Protein AF-A0AAV2BU39-F1 (afdb_monomer_lite)

Foldseek 3Di:
DVVLLLVLVVVVAQKWKFEPPDIDRDHPVVCVPDDDDDQVQQAHPPPPDTAGYPVDIDMDGSVVCVCSPPDPVSCVVVVHDDDDDDDD

Radius of gyration: 14.33 Å; chains: 1; bounding box: 30×33×43 Å

Sequence (88 aa):
VTECLEHCRGLGFPLAGLIPNNCFCLGNENLANMKAASRLQCDGNCGNQHCGNKDFITIYNLTFYKDTAESCEDLSQLGFSSPSTYVT

Structure (mmCIF, N/CA/C/O backbone):
data_AF-A0AAV2BU39-F1
#
_entry.id   AF-A0AAV2BU39-F1
#
loop_
_atom_site.group_PDB
_atom_site.id
_atom_site.type_symbol
_atom_site.label_atom_id
_atom_site.label_alt_id
_atom_site.label_comp_id
_atom_site.label_asym_id
_atom_site.label_entity_id
_atom_site.label_seq_id
_atom_site.pdbx_PDB_ins_code
_atom_site.Cartn_x
_atom_site.Cartn_y
_atom_site.Cartn_z
_atom_site.occupancy
_atom_site.B_iso_or_equiv
_atom_site.auth_seq_id
_atom_site.auth_comp_id
_atom_site.auth_asym_id
_atom_site.auth_atom_id
_atom_site.pdbx_PDB_model_num
ATOM 1 N N . VAL A 1 1 ? 1.486 -8.965 0.776 1.00 79.94 1 VAL A N 1
ATOM 2 C CA . VAL A 1 1 ? 0.814 -7.656 0.581 1.00 79.94 1 VAL A CA 1
ATOM 3 C C . VAL A 1 1 ? -0.325 -7.479 1.556 1.00 79.94 1 VAL A C 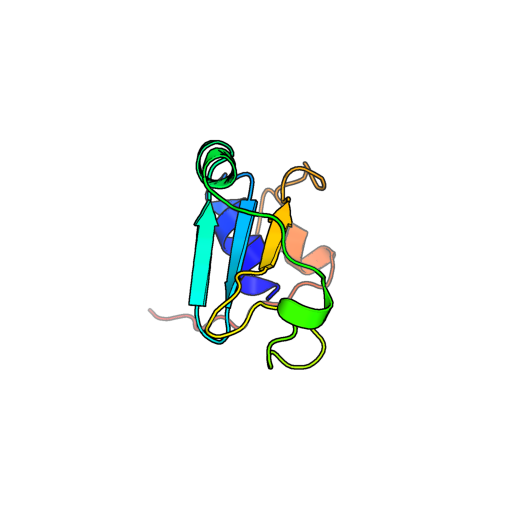1
ATOM 5 O O . VAL A 1 1 ? -0.333 -6.484 2.261 1.00 79.94 1 VAL A O 1
ATOM 8 N N . THR A 1 2 ? -1.248 -8.434 1.644 1.00 83.06 2 THR A N 1
ATOM 9 C CA . THR A 1 2 ? -2.484 -8.232 2.404 1.00 83.06 2 THR A CA 1
ATOM 10 C C . THR A 1 2 ? -2.284 -7.969 3.897 1.00 83.06 2 THR A C 1
ATOM 12 O O . THR A 1 2 ? -2.906 -7.061 4.423 1.00 83.06 2 THR A O 1
ATOM 15 N N . GLU A 1 3 ? -1.352 -8.662 4.553 1.00 85.25 3 GLU A N 1
ATOM 16 C CA . GLU A 1 3 ? -1.001 -8.398 5.959 1.00 85.25 3 GLU A CA 1
ATOM 17 C C . GLU A 1 3 ? -0.590 -6.935 6.203 1.00 85.25 3 GLU A C 1
ATOM 19 O O . GLU A 1 3 ? -1.037 -6.316 7.160 1.00 85.25 3 GLU A O 1
ATOM 24 N N . CYS A 1 4 ? 0.193 -6.348 5.293 1.00 87.62 4 CYS A N 1
ATOM 25 C CA . CYS A 1 4 ? 0.596 -4.943 5.371 1.00 87.62 4 CYS A CA 1
ATOM 26 C C . CYS A 1 4 ? -0.600 -3.991 5.235 1.00 87.62 4 CYS A C 1
ATOM 28 O O . CYS A 1 4 ? -0.700 -3.014 5.975 1.00 87.62 4 CYS A O 1
ATOM 30 N N . LEU A 1 5 ? -1.511 -4.284 4.299 1.00 87.50 5 LEU A N 1
ATOM 31 C CA . LEU A 1 5 ? -2.711 -3.470 4.095 1.00 87.50 5 LEU A CA 1
ATOM 32 C C . LEU A 1 5 ? -3.573 -3.466 5.359 1.00 87.50 5 LEU A C 1
ATOM 34 O O . LEU A 1 5 ? -3.952 -2.399 5.831 1.00 87.50 5 LEU A O 1
ATOM 38 N N . GLU A 1 6 ? -3.815 -4.646 5.932 1.00 83.62 6 GLU A N 1
ATOM 39 C CA . GLU A 1 6 ? -4.616 -4.801 7.146 1.00 83.62 6 GLU A CA 1
ATOM 40 C C . GLU A 1 6 ? -3.951 -4.175 8.370 1.00 83.62 6 GLU A C 1
ATOM 42 O O . GLU A 1 6 ? -4.615 -3.494 9.148 1.00 83.62 6 GLU A O 1
ATOM 47 N N . HIS A 1 7 ? -2.634 -4.325 8.511 1.00 86.62 7 HIS A N 1
ATOM 48 C CA . HIS A 1 7 ? -1.886 -3.701 9.595 1.00 86.62 7 HIS A CA 1
ATOM 49 C C . HIS A 1 7 ? -1.996 -2.171 9.553 1.00 86.62 7 HIS A C 1
ATOM 51 O O . HIS A 1 7 ? -2.397 -1.547 10.535 1.00 86.62 7 HIS A O 1
ATOM 57 N N . CYS A 1 8 ? -1.708 -1.553 8.404 1.00 90.38 8 CYS A N 1
ATOM 58 C CA . CYS A 1 8 ? -1.789 -0.099 8.265 1.00 90.38 8 CYS A CA 1
ATOM 59 C C . CYS A 1 8 ? -3.219 0.424 8.409 1.00 90.38 8 CYS A C 1
ATOM 61 O O . CYS A 1 8 ? -3.429 1.490 8.988 1.00 90.38 8 CYS A O 1
ATOM 63 N N . ARG A 1 9 ? -4.201 -0.353 7.945 1.00 85.81 9 ARG A N 1
ATOM 64 C CA . ARG A 1 9 ? -5.621 -0.051 8.115 1.00 85.81 9 ARG A CA 1
ATOM 65 C C . ARG A 1 9 ? -6.035 -0.087 9.585 1.00 85.81 9 ARG A C 1
ATOM 67 O O . ARG A 1 9 ? -6.671 0.855 10.045 1.00 85.81 9 ARG A O 1
ATOM 74 N N . GLY A 1 10 ? -5.627 -1.115 10.329 1.00 80.94 10 GLY A N 1
ATOM 75 C CA . GLY A 1 10 ? -5.881 -1.235 11.769 1.00 80.94 10 GLY A CA 1
ATOM 76 C C . GLY A 1 10 ? -5.222 -0.127 12.596 1.00 80.94 10 GLY A C 1
ATOM 77 O O . GLY A 1 10 ? -5.746 0.271 13.630 1.00 80.94 10 GLY A O 1
ATOM 78 N N . LEU A 1 11 ? -4.111 0.431 12.108 1.00 87.19 11 LEU A N 1
ATOM 79 C CA . LEU A 1 11 ? -3.465 1.611 12.691 1.00 87.19 11 LEU A CA 1
ATOM 80 C C . LEU A 1 11 ? -4.109 2.947 12.271 1.00 87.19 11 LEU A C 1
ATOM 82 O O . LEU A 1 11 ? -3.674 4.002 12.730 1.00 87.19 11 LEU A O 1
ATOM 86 N N . GLY A 1 12 ? -5.123 2.929 11.402 1.00 86.25 12 GLY A N 1
ATOM 87 C CA . GLY A 1 12 ? -5.830 4.126 10.939 1.00 86.25 12 GLY A CA 1
ATOM 88 C C . GLY A 1 12 ? -5.100 4.925 9.856 1.00 86.25 12 GLY A C 1
ATOM 89 O O . GLY A 1 12 ? -5.492 6.057 9.565 1.00 86.25 12 GLY A O 1
ATOM 90 N N . PHE A 1 13 ? -4.054 4.370 9.237 1.00 89.62 13 PHE A N 1
ATOM 91 C CA . PHE A 1 13 ? -3.380 5.036 8.126 1.00 89.62 13 PHE A CA 1
ATOM 92 C C . PHE A 1 13 ? -4.208 4.919 6.838 1.00 89.62 13 PHE A C 1
ATOM 94 O O . PHE A 1 13 ? -4.706 3.840 6.511 1.00 89.62 13 PHE A O 1
ATOM 101 N N . PRO A 1 14 ? -4.337 6.005 6.058 1.00 88.19 14 PRO A N 1
ATOM 102 C CA . PRO A 1 14 ? -5.115 5.997 4.823 1.00 88.19 14 PRO A CA 1
ATOM 103 C C . PRO A 1 14 ? -4.415 5.267 3.669 1.00 88.19 14 PRO A C 1
ATOM 105 O O . PRO A 1 14 ? -5.068 4.933 2.678 1.00 88.19 14 PRO A O 1
ATOM 108 N N . LEU A 1 15 ? -3.102 5.035 3.765 1.00 90.12 15 LEU A N 1
ATOM 109 C CA . LEU A 1 15 ? -2.287 4.454 2.703 1.00 90.12 15 LEU A CA 1
ATOM 110 C C . LEU A 1 15 ? -1.331 3.384 3.249 1.00 90.12 15 LEU A C 1
ATOM 112 O O . LEU A 1 15 ? -0.824 3.488 4.368 1.00 90.12 15 LEU A O 1
ATOM 116 N N . ALA A 1 16 ? -1.017 2.401 2.405 1.00 91.94 16 ALA A N 1
ATOM 117 C CA . ALA A 1 16 ? 0.053 1.434 2.635 1.00 91.94 16 ALA A CA 1
ATOM 118 C C . ALA A 1 16 ? 1.012 1.395 1.441 1.00 91.94 16 ALA A C 1
ATOM 120 O O . ALA A 1 16 ? 0.591 1.266 0.294 1.00 91.94 16 ALA A O 1
ATOM 121 N N . GLY A 1 17 ? 2.307 1.493 1.710 1.00 92.81 17 GLY A N 1
ATOM 122 C CA . GLY A 1 17 ? 3.385 1.362 0.743 1.00 92.81 17 GLY A CA 1
ATOM 123 C C . GLY A 1 17 ? 4.099 0.022 0.880 1.00 92.81 17 GLY A C 1
ATOM 124 O O . GLY A 1 17 ? 4.374 -0.427 1.993 1.00 92.81 17 GLY A O 1
ATOM 125 N N . LEU A 1 18 ? 4.406 -0.624 -0.244 1.00 91.50 18 LEU A N 1
ATOM 126 C CA . LEU A 1 18 ? 5.046 -1.937 -0.256 1.00 91.50 18 LEU A CA 1
ATOM 127 C C . LEU A 1 18 ? 6.209 -2.024 -1.240 1.00 91.50 18 LEU A C 1
ATOM 129 O O . LEU A 1 18 ? 6.093 -1.630 -2.403 1.00 91.50 18 LEU A O 1
ATOM 133 N N . ILE A 1 19 ? 7.279 -2.658 -0.765 1.00 91.00 19 ILE A N 1
ATOM 134 C CA . ILE A 1 19 ? 8.390 -3.235 -1.537 1.00 91.00 19 ILE A CA 1
ATOM 135 C C . ILE A 1 19 ? 8.602 -4.678 -1.032 1.00 91.00 19 ILE A C 1
ATOM 137 O O . ILE A 1 19 ? 7.977 -5.068 -0.038 1.00 91.00 19 ILE A O 1
ATOM 141 N N . PRO A 1 20 ? 9.460 -5.508 -1.649 1.00 87.62 20 PRO A N 1
ATOM 142 C CA . PRO A 1 20 ? 9.674 -6.865 -1.171 1.00 87.62 20 PRO A CA 1
ATOM 143 C C . PRO A 1 20 ? 10.204 -6.829 0.269 1.00 87.62 20 PRO A C 1
ATOM 145 O O . PRO A 1 20 ? 11.138 -6.088 0.582 1.00 87.62 20 PRO A O 1
ATOM 148 N N . ASN A 1 21 ? 9.580 -7.617 1.145 1.00 85.12 21 ASN A N 1
ATOM 149 C CA . ASN A 1 21 ? 9.902 -7.747 2.572 1.00 85.12 21 ASN A CA 1
ATOM 150 C C . ASN A 1 21 ? 9.738 -6.485 3.439 1.00 85.12 21 ASN A C 1
ATOM 152 O O . ASN A 1 21 ? 10.094 -6.539 4.611 1.00 85.12 21 ASN A O 1
ATOM 156 N N . ASN A 1 22 ? 9.205 -5.371 2.921 1.00 90.31 22 ASN A N 1
ATOM 157 C CA . ASN A 1 22 ? 8.954 -4.181 3.740 1.00 90.31 22 ASN A CA 1
ATOM 158 C C . ASN A 1 22 ? 7.562 -3.594 3.498 1.00 90.31 22 ASN A C 1
ATOM 160 O O . ASN A 1 22 ? 7.049 -3.562 2.376 1.00 90.31 22 ASN A O 1
ATOM 164 N N . CYS A 1 23 ? 6.988 -3.093 4.587 1.00 92.25 23 CYS A N 1
ATOM 165 C CA . CYS A 1 23 ? 5.672 -2.482 4.664 1.00 92.25 23 CYS A CA 1
ATOM 166 C C . CYS A 1 23 ? 5.799 -1.091 5.285 1.00 92.25 23 CYS A C 1
ATOM 168 O O . CYS A 1 23 ? 6.527 -0.916 6.262 1.00 92.25 23 CYS A O 1
ATOM 170 N N . PHE A 1 24 ? 5.076 -0.118 4.738 1.00 93.69 24 PHE A N 1
ATOM 171 C CA . PHE A 1 24 ? 5.087 1.260 5.210 1.00 93.69 24 PHE A CA 1
ATOM 172 C C . PHE A 1 24 ? 3.657 1.770 5.348 1.00 93.69 24 PHE A C 1
ATOM 174 O O . PHE A 1 24 ? 2.914 1.780 4.371 1.00 93.69 24 PHE A O 1
ATOM 181 N N . CYS A 1 25 ? 3.275 2.236 6.531 1.00 94.31 25 CYS A N 1
ATOM 182 C CA . CYS A 1 25 ? 1.997 2.913 6.733 1.00 94.31 25 CYS A CA 1
ATOM 183 C C . CYS A 1 25 ? 2.193 4.411 6.520 1.00 94.31 25 CYS A C 1
ATOM 185 O O . CYS A 1 25 ? 3.106 5.004 7.094 1.00 94.31 25 CYS A O 1
ATOM 187 N N . LEU A 1 26 ? 1.396 5.002 5.632 1.00 92.06 26 LEU A N 1
ATOM 188 C CA . LEU A 1 26 ? 1.634 6.346 5.111 1.00 92.06 26 LEU A CA 1
ATOM 189 C C . LEU A 1 26 ? 0.380 7.214 5.258 1.00 92.06 26 LEU A C 1
ATOM 191 O O . LEU A 1 26 ? -0.749 6.747 5.092 1.00 92.06 26 LEU A O 1
ATOM 195 N N . GLY A 1 27 ? 0.595 8.489 5.562 1.00 90.69 27 GLY A N 1
ATOM 196 C CA . GLY A 1 27 ? -0.407 9.543 5.495 1.00 90.69 27 GLY A CA 1
ATOM 197 C C . GLY A 1 27 ? -0.499 10.155 4.094 1.00 90.69 27 GLY A C 1
ATOM 198 O O . GLY A 1 27 ? 0.358 9.945 3.230 1.00 90.69 27 GLY A O 1
ATOM 199 N N . ASN A 1 28 ? -1.551 10.939 3.851 1.00 86.44 28 ASN A N 1
ATOM 200 C CA . ASN A 1 28 ? -1.769 11.594 2.554 1.00 86.44 28 ASN A CA 1
ATOM 201 C C . ASN A 1 28 ? -0.651 12.592 2.207 1.00 86.44 28 ASN A C 1
ATOM 203 O O . ASN A 1 28 ? -0.323 12.785 1.038 1.00 86.44 28 ASN A O 1
ATOM 207 N N . GLU A 1 29 ? -0.030 13.197 3.218 1.00 87.69 29 GLU A N 1
ATOM 208 C CA . GLU A 1 29 ? 1.101 14.111 3.090 1.00 87.69 29 GLU A CA 1
ATOM 209 C C . GLU A 1 29 ? 2.341 13.443 2.485 1.00 87.69 29 GLU A C 1
ATOM 211 O O . GLU A 1 29 ? 3.134 14.110 1.819 1.00 87.69 29 GLU A O 1
ATOM 216 N N . ASN A 1 30 ? 2.497 12.122 2.643 1.00 88.56 30 ASN A N 1
ATOM 217 C CA . ASN A 1 30 ? 3.633 11.403 2.074 1.00 88.56 30 ASN A CA 1
ATOM 218 C C . ASN A 1 30 ? 3.591 11.382 0.539 1.00 88.56 30 ASN A C 1
ATOM 220 O O . ASN A 1 30 ? 4.647 11.347 -0.090 1.00 88.56 30 ASN A O 1
ATOM 224 N N . LEU A 1 31 ? 2.401 11.461 -0.071 1.00 83.88 31 LEU A N 1
ATOM 225 C CA . LEU A 1 31 ? 2.247 11.470 -1.529 1.00 83.88 31 LEU A CA 1
ATOM 226 C C . LEU A 1 31 ? 2.728 12.768 -2.179 1.00 83.88 31 LEU A C 1
ATOM 228 O O . LEU A 1 31 ? 3.120 12.742 -3.342 1.00 83.88 31 LEU A O 1
ATOM 232 N N . ALA A 1 32 ? 2.739 13.889 -1.449 1.00 81.94 32 ALA A N 1
ATOM 233 C CA . ALA A 1 32 ? 3.077 15.202 -2.007 1.00 81.94 32 ALA A CA 1
ATOM 234 C C . ALA A 1 32 ? 4.486 15.252 -2.627 1.00 81.94 32 ALA A C 1
ATOM 236 O O . ALA A 1 32 ? 4.729 16.012 -3.562 1.00 81.94 32 ALA A O 1
ATOM 237 N N . ASN A 1 33 ? 5.400 14.414 -2.131 1.00 78.88 33 ASN A N 1
ATOM 238 C CA . ASN A 1 33 ? 6.787 14.345 -2.590 1.00 78.88 33 ASN A CA 1
ATOM 239 C C . ASN A 1 33 ? 7.078 13.117 -3.470 1.00 78.88 33 ASN A C 1
ATOM 241 O O . ASN A 1 33 ? 8.220 12.916 -3.888 1.00 78.88 33 ASN A O 1
ATOM 245 N N . MET A 1 34 ? 6.075 12.283 -3.755 1.00 84.12 34 MET A N 1
ATOM 246 C CA . MET A 1 34 ? 6.240 11.074 -4.559 1.00 84.12 34 MET A CA 1
ATOM 247 C C . MET A 1 34 ? 5.928 11.353 -6.028 1.00 84.12 34 MET A C 1
ATOM 249 O O . MET A 1 34 ? 4.931 11.986 -6.370 1.00 84.12 34 MET A O 1
ATOM 253 N N . LYS A 1 35 ? 6.773 10.839 -6.925 1.00 86.50 35 LYS A N 1
ATOM 254 C CA . LYS A 1 35 ? 6.506 10.861 -8.367 1.00 86.50 35 LYS A CA 1
ATOM 255 C C . LYS A 1 35 ? 5.828 9.564 -8.781 1.00 86.50 35 LYS A C 1
ATOM 257 O O . LYS A 1 35 ? 6.298 8.483 -8.434 1.00 86.50 35 LYS A O 1
ATOM 262 N N . ALA A 1 36 ? 4.752 9.680 -9.554 1.00 85.56 36 ALA A N 1
ATOM 263 C CA . ALA A 1 36 ? 4.095 8.523 -10.141 1.00 85.56 36 ALA A CA 1
ATOM 264 C C . ALA A 1 36 ? 5.043 7.810 -11.120 1.00 85.56 36 ALA A C 1
ATOM 266 O O . ALA A 1 36 ? 5.684 8.448 -11.957 1.00 85.56 36 ALA A O 1
ATOM 267 N N . ALA A 1 37 ? 5.099 6.486 -11.019 1.00 84.56 37 ALA A N 1
ATOM 268 C CA . ALA A 1 37 ? 5.788 5.611 -11.956 1.00 84.56 37 ALA A CA 1
ATOM 269 C C . ALA A 1 37 ? 4.767 4.744 -12.702 1.00 84.56 37 ALA A C 1
ATOM 271 O O . ALA A 1 37 ? 3.630 4.571 -12.255 1.00 84.56 37 ALA A O 1
ATOM 272 N N . SER A 1 38 ? 5.159 4.196 -13.851 1.00 83.00 38 SER A N 1
ATOM 273 C CA . SER A 1 38 ? 4.306 3.243 -14.561 1.00 83.00 38 SER A CA 1
ATOM 274 C C . SER A 1 38 ? 4.211 1.923 -13.790 1.00 83.00 38 SER A C 1
ATOM 276 O O . SER A 1 38 ? 5.151 1.516 -13.110 1.00 83.00 38 SER A O 1
ATOM 278 N N . ARG A 1 39 ? 3.092 1.205 -13.940 1.00 76.88 39 ARG A N 1
ATOM 279 C CA . ARG A 1 39 ? 2.871 -0.086 -13.265 1.00 76.88 39 ARG A CA 1
ATOM 280 C C . ARG A 1 39 ? 4.004 -1.089 -13.507 1.00 76.88 39 ARG A C 1
ATOM 282 O O . ARG A 1 39 ? 4.397 -1.776 -12.575 1.00 76.88 39 ARG A O 1
ATOM 289 N N . LEU A 1 40 ? 4.534 -1.143 -14.731 1.00 74.94 40 LEU A N 1
ATOM 290 C CA . LEU A 1 40 ? 5.628 -2.047 -15.109 1.00 74.94 40 LEU A CA 1
ATOM 291 C C . LEU A 1 40 ? 6.934 -1.744 -14.361 1.00 74.94 40 LEU A C 1
ATOM 293 O O . LEU A 1 40 ? 7.738 -2.639 -14.143 1.00 74.94 40 LEU A O 1
ATOM 297 N N . GLN A 1 41 ? 7.148 -0.491 -13.952 1.00 78.88 41 GLN A N 1
ATOM 298 C CA . GLN A 1 41 ? 8.319 -0.112 -13.160 1.00 78.88 41 GLN A CA 1
ATOM 299 C C . GLN A 1 41 ? 8.190 -0.532 -11.696 1.00 78.88 41 GLN A C 1
ATOM 301 O O . GLN A 1 41 ? 9.207 -0.700 -11.036 1.00 78.88 41 GLN A O 1
ATOM 306 N N . CYS A 1 42 ? 6.969 -0.735 -11.200 1.00 78.75 42 CYS A N 1
ATOM 307 C CA . CYS A 1 42 ? 6.698 -1.191 -9.839 1.00 78.75 42 CYS A CA 1
ATOM 308 C C . CYS A 1 42 ? 6.472 -2.708 -9.763 1.00 78.75 42 CYS A C 1
ATOM 310 O O . CYS A 1 42 ? 5.796 -3.150 -8.843 1.00 78.75 42 CYS A O 1
ATOM 312 N N . ASP A 1 43 ? 6.962 -3.500 -10.722 1.00 78.44 43 ASP A N 1
ATOM 313 C CA . ASP A 1 43 ? 6.761 -4.952 -10.721 1.00 78.44 43 ASP A CA 1
ATOM 314 C C . ASP A 1 43 ? 7.830 -5.641 -9.858 1.00 78.44 43 ASP A C 1
ATOM 316 O O . ASP A 1 43 ? 8.974 -5.846 -10.273 1.00 78.44 43 ASP A O 1
ATOM 320 N N . GLY A 1 44 ? 7.494 -5.888 -8.595 1.00 76.94 44 GLY A N 1
ATOM 321 C CA . GLY A 1 44 ? 8.325 -6.609 -7.639 1.00 76.94 44 GLY A CA 1
ATOM 322 C C . GLY A 1 44 ? 7.906 -8.055 -7.428 1.00 76.94 44 GLY A C 1
ATOM 323 O O . GLY A 1 44 ? 6.766 -8.445 -7.661 1.00 76.94 44 GLY A O 1
ATOM 324 N N . ASN A 1 45 ? 8.839 -8.863 -6.919 1.00 78.31 45 ASN A N 1
ATOM 325 C CA . ASN A 1 45 ? 8.584 -10.274 -6.654 1.00 78.31 45 ASN A CA 1
ATOM 326 C C . ASN A 1 45 ? 7.974 -10.481 -5.256 1.00 78.31 45 ASN A C 1
ATOM 328 O O . ASN A 1 45 ? 8.687 -10.555 -4.255 1.00 78.31 45 ASN A O 1
ATOM 332 N N . CYS 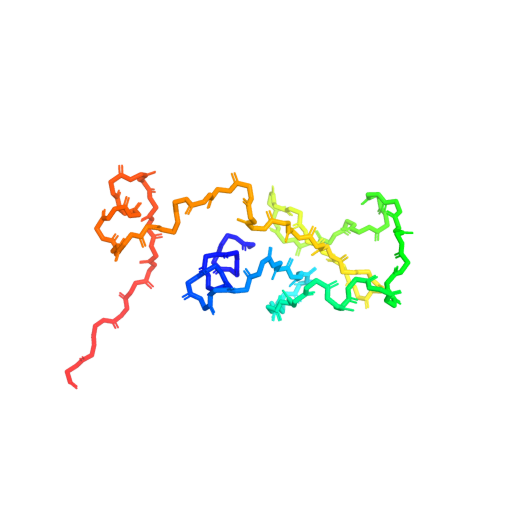A 1 46 ? 6.650 -10.581 -5.196 1.00 77.12 46 CYS A N 1
ATOM 333 C CA . CYS A 1 46 ? 5.861 -10.839 -3.981 1.00 77.12 46 CYS A CA 1
ATOM 334 C C . CYS A 1 46 ? 4.747 -11.862 -4.255 1.00 77.12 46 CYS A C 1
ATOM 336 O O . CYS A 1 46 ? 3.625 -11.760 -3.749 1.00 77.12 46 CYS A O 1
ATOM 338 N N . GLY A 1 47 ? 5.078 -12.872 -5.064 1.00 77.69 47 GLY A N 1
ATOM 339 C CA . GLY A 1 47 ? 4.154 -13.917 -5.494 1.00 77.69 47 GLY A CA 1
ATOM 340 C C . GLY A 1 47 ? 3.133 -13.387 -6.499 1.00 77.69 47 GLY A C 1
ATOM 341 O O . GLY A 1 47 ? 3.486 -12.670 -7.427 1.00 77.69 47 GLY A O 1
ATOM 342 N N . ASN A 1 48 ? 1.856 -13.720 -6.300 1.00 74.38 48 ASN A N 1
ATOM 343 C CA . ASN A 1 48 ? 0.751 -13.293 -7.174 1.00 74.38 48 ASN A CA 1
ATOM 344 C C . ASN A 1 48 ? 0.205 -11.889 -6.840 1.00 74.38 48 ASN A C 1
ATOM 346 O O . ASN A 1 48 ? -0.870 -11.517 -7.306 1.00 74.38 48 ASN A O 1
ATOM 350 N N . GLN A 1 49 ? 0.885 -11.135 -5.976 1.00 76.25 49 GLN A N 1
ATOM 351 C CA . GLN A 1 49 ? 0.439 -9.823 -5.509 1.00 76.25 49 GLN A CA 1
ATOM 352 C C . GLN A 1 49 ? 1.367 -8.731 -6.041 1.00 76.25 49 GLN A C 1
ATOM 354 O O . GLN A 1 49 ? 2.541 -8.985 -6.281 1.00 76.25 49 GLN A O 1
ATOM 359 N N . HIS A 1 50 ? 0.859 -7.508 -6.201 1.0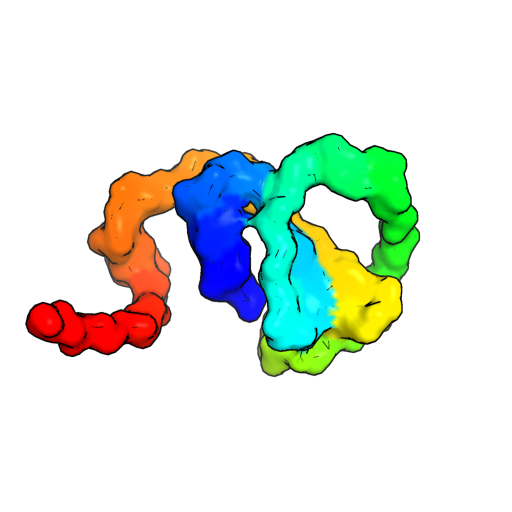0 80.75 50 HIS A N 1
ATOM 360 C CA . HIS A 1 50 ? 1.688 -6.385 -6.633 1.00 80.75 50 HIS A CA 1
ATOM 361 C C . HIS A 1 50 ? 2.385 -5.735 -5.437 1.00 80.75 50 HIS A C 1
ATOM 363 O O . HIS A 1 50 ? 1.754 -5.293 -4.478 1.00 80.75 50 HIS A O 1
ATOM 369 N N . CYS A 1 51 ? 3.694 -5.623 -5.505 1.00 84.50 51 CYS A N 1
ATOM 370 C CA . CYS A 1 51 ? 4.487 -4.799 -4.611 1.00 84.50 51 CYS A CA 1
ATOM 371 C C . CYS A 1 51 ? 5.567 -4.145 -5.446 1.00 84.50 51 CYS A C 1
ATOM 373 O O . CYS A 1 51 ? 5.891 -4.633 -6.527 1.00 84.50 51 CYS A O 1
ATOM 375 N N . GLY A 1 52 ? 6.129 -3.065 -4.920 1.00 87.81 52 GLY A N 1
ATOM 376 C CA . GLY A 1 52 ? 7.220 -2.372 -5.565 1.00 87.81 52 GLY A CA 1
ATOM 377 C C . GLY A 1 52 ? 8.480 -3.231 -5.624 1.00 87.81 52 GLY A C 1
ATOM 378 O O . GLY A 1 52 ? 8.482 -4.410 -5.288 1.00 87.81 52 GLY A O 1
ATOM 379 N N . ASN A 1 53 ? 9.593 -2.626 -5.996 1.00 88.31 53 ASN A N 1
ATOM 380 C CA . ASN A 1 53 ? 10.903 -3.264 -6.032 1.00 88.31 53 ASN A CA 1
ATOM 381 C C . ASN A 1 53 ? 11.927 -2.393 -5.289 1.00 88.31 53 ASN A C 1
ATOM 383 O O . ASN A 1 53 ? 11.564 -1.597 -4.428 1.00 88.31 53 ASN A O 1
ATOM 387 N N . LYS A 1 54 ? 13.218 -2.573 -5.576 1.00 86.31 54 LYS A N 1
ATOM 388 C CA . LYS A 1 54 ? 14.291 -1.826 -4.906 1.00 86.31 54 LYS A CA 1
ATOM 389 C C . LYS A 1 54 ? 14.248 -0.311 -5.176 1.00 86.31 54 LYS A C 1
ATOM 391 O O . LYS A 1 54 ? 14.749 0.447 -4.356 1.00 86.31 54 LYS A O 1
ATOM 396 N N . ASP A 1 55 ? 13.678 0.105 -6.309 1.00 88.12 55 ASP A N 1
ATOM 397 C CA . ASP A 1 55 ? 13.704 1.494 -6.788 1.00 88.12 55 ASP A CA 1
ATOM 398 C C . ASP A 1 55 ? 12.320 2.162 -6.721 1.00 88.12 55 ASP A C 1
ATOM 400 O O . ASP A 1 55 ? 12.217 3.387 -6.696 1.00 88.12 55 ASP A O 1
ATOM 404 N N . PHE A 1 56 ? 11.247 1.367 -6.689 1.00 90.50 56 PHE A N 1
ATOM 405 C CA . PHE A 1 56 ? 9.870 1.848 -6.755 1.00 90.50 56 PHE A CA 1
ATOM 406 C C . PHE A 1 56 ? 9.019 1.252 -5.641 1.00 90.50 56 PHE A C 1
ATOM 408 O O . PHE A 1 56 ? 9.095 0.057 -5.386 1.00 90.50 56 PHE A O 1
ATOM 415 N N . ILE A 1 57 ? 8.156 2.064 -5.029 1.00 90.06 57 ILE A N 1
ATOM 416 C CA . ILE A 1 57 ? 7.183 1.626 -4.023 1.00 90.06 57 ILE A CA 1
ATOM 417 C C . ILE A 1 57 ? 5.783 1.542 -4.639 1.00 90.06 57 ILE A C 1
ATOM 419 O O . ILE A 1 57 ? 5.353 2.447 -5.356 1.00 90.06 57 ILE A O 1
ATOM 423 N N . THR A 1 58 ? 5.047 0.469 -4.348 1.00 90.75 58 THR A N 1
ATOM 424 C CA . THR A 1 58 ? 3.620 0.386 -4.694 1.00 90.75 58 THR A CA 1
ATOM 425 C C . THR A 1 58 ? 2.802 0.954 -3.549 1.00 90.75 58 THR A C 1
ATOM 427 O O . THR A 1 58 ? 2.895 0.449 -2.433 1.00 90.75 58 THR A O 1
ATOM 430 N N . ILE A 1 59 ? 1.989 1.974 -3.828 1.00 90.19 59 ILE A N 1
ATOM 431 C CA . ILE A 1 59 ? 1.074 2.567 -2.850 1.00 90.19 59 ILE A CA 1
ATOM 432 C C . ILE A 1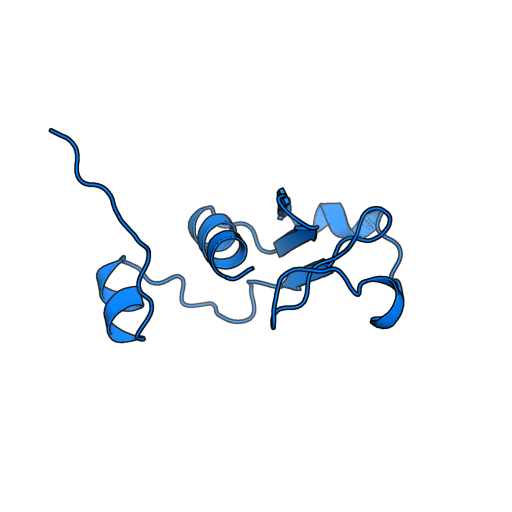 59 ? -0.343 2.036 -3.065 1.00 90.19 59 ILE A C 1
ATOM 434 O O . ILE A 1 59 ? -0.885 2.106 -4.167 1.00 90.19 59 ILE A O 1
ATOM 438 N N . TYR A 1 60 ? -0.949 1.553 -1.989 1.00 87.94 60 TYR A N 1
ATOM 439 C CA . TYR A 1 60 ? -2.344 1.153 -1.897 1.00 87.94 60 TYR A CA 1
ATOM 440 C C . TYR A 1 60 ? -3.121 2.193 -1.103 1.00 87.94 60 TYR A C 1
ATOM 442 O O . TYR A 1 60 ? -2.697 2.605 -0.024 1.00 87.94 60 TYR A O 1
ATOM 450 N N . ASN A 1 61 ? -4.275 2.592 -1.629 1.00 87.69 61 ASN A N 1
ATOM 451 C CA . ASN A 1 61 ? -5.206 3.444 -0.909 1.00 87.69 61 ASN A CA 1
ATOM 452 C C . ASN A 1 61 ? -6.182 2.576 -0.103 1.00 87.69 61 ASN A C 1
ATOM 454 O O . ASN A 1 61 ? -6.945 1.801 -0.678 1.00 87.69 61 ASN A O 1
ATOM 458 N N . LEU A 1 62 ? -6.144 2.717 1.221 1.00 84.25 62 LEU A N 1
ATOM 459 C CA . LEU A 1 62 ? -6.931 1.928 2.170 1.00 84.25 62 LEU A CA 1
ATOM 460 C C . LEU A 1 62 ? -8.301 2.556 2.461 1.00 84.25 62 LEU A C 1
ATOM 462 O O . LEU A 1 62 ? -9.193 1.884 2.965 1.00 84.25 62 LEU A O 1
ATOM 466 N N . THR A 1 63 ? -8.507 3.825 2.091 1.00 73.00 63 THR A N 1
ATOM 467 C CA . THR A 1 63 ? -9.752 4.567 2.370 1.00 73.00 63 THR A CA 1
ATOM 468 C C . THR A 1 63 ? -10.955 4.133 1.524 1.00 73.00 63 THR A C 1
ATOM 470 O O . THR A 1 63 ? -12.075 4.563 1.796 1.00 73.00 63 THR A O 1
ATOM 473 N N . PHE A 1 64 ? -10.756 3.266 0.523 1.00 58.16 64 PHE A N 1
ATOM 474 C CA . PHE A 1 64 ? -11.839 2.740 -0.320 1.00 58.16 64 PHE A CA 1
ATOM 475 C C . PHE A 1 64 ? -12.721 1.699 0.383 1.00 58.16 64 PHE A C 1
ATOM 477 O O . PHE A 1 64 ? -13.875 1.539 -0.004 1.00 58.16 64 PHE A O 1
ATOM 484 N N . TYR A 1 65 ? -12.223 1.048 1.437 1.00 53.50 65 TYR A N 1
ATOM 485 C CA . TYR A 1 65 ? -12.993 0.120 2.266 1.00 53.50 65 TYR A CA 1
ATOM 486 C C . TYR A 1 65 ? -13.088 0.703 3.675 1.00 53.50 65 TYR A C 1
ATOM 488 O O . TYR A 1 65 ? -12.287 0.386 4.552 1.00 53.50 65 TYR A O 1
ATOM 496 N N . LYS A 1 66 ? -14.047 1.622 3.852 1.00 47.12 66 LYS A N 1
ATOM 497 C CA . LYS A 1 66 ? -14.330 2.321 5.119 1.00 47.12 66 LYS A CA 1
ATOM 498 C C . LYS A 1 66 ? -14.633 1.387 6.292 1.00 47.12 66 LYS A C 1
ATOM 500 O O . LYS A 1 66 ? -14.513 1.824 7.429 1.00 47.12 66 LYS A O 1
ATOM 505 N N . ASP A 1 67 ? -14.981 0.134 6.028 1.00 55.09 67 ASP A N 1
ATOM 506 C CA . ASP A 1 67 ? -15.211 -0.859 7.068 1.00 55.09 67 ASP A CA 1
ATOM 507 C C . ASP A 1 67 ? -13.876 -1.461 7.504 1.00 55.09 67 ASP A C 1
ATOM 509 O O . ASP A 1 67 ? -13.520 -2.574 7.115 1.00 55.09 67 ASP A O 1
ATOM 513 N N . THR A 1 68 ? -13.099 -0.717 8.300 1.00 56.66 68 THR A N 1
ATOM 514 C CA . THR A 1 68 ? -12.194 -1.351 9.269 1.00 56.66 68 THR A CA 1
ATOM 515 C C . THR A 1 68 ? -13.026 -2.385 10.006 1.00 56.66 68 THR A C 1
ATOM 517 O O . THR A 1 68 ? -13.987 -2.014 10.673 1.00 56.66 68 THR A O 1
ATOM 520 N N . ALA A 1 69 ? -12.708 -3.663 9.829 1.00 58.25 69 ALA A N 1
ATOM 521 C CA . ALA A 1 69 ? -13.352 -4.706 10.604 1.00 58.25 69 ALA A CA 1
ATOM 522 C C . ALA A 1 69 ? -13.193 -4.351 12.088 1.00 58.25 69 ALA A C 1
ATOM 524 O O . ALA A 1 69 ? -12.070 -4.107 12.536 1.00 58.25 69 ALA A O 1
ATOM 525 N N . GLU A 1 70 ? -14.305 -4.244 12.818 1.00 62.59 70 GLU A N 1
ATOM 526 C CA . GLU A 1 70 ? -14.289 -3.861 14.235 1.00 62.59 70 GLU A CA 1
ATOM 527 C C . GLU A 1 70 ? -13.567 -4.917 15.080 1.00 62.59 70 GLU A C 1
ATOM 529 O O . GLU A 1 70 ? -13.053 -4.618 16.159 1.00 62.59 70 GLU A O 1
ATOM 534 N N . SER A 1 71 ? -13.476 -6.144 14.565 1.00 64.06 71 SER A N 1
ATOM 535 C CA . SER A 1 71 ? -12.814 -7.257 15.222 1.00 64.06 71 SER A CA 1
ATOM 536 C C . SER A 1 71 ? -12.116 -8.215 14.252 1.00 64.06 71 SER A C 1
ATOM 538 O O . SER A 1 71 ? -12.396 -8.283 13.052 1.00 64.06 71 SER A O 1
ATOM 540 N N . CYS A 1 72 ? -11.221 -9.033 14.808 1.00 62.12 72 CYS A N 1
ATOM 541 C CA . CYS A 1 72 ? -10.654 -10.184 14.107 1.00 62.12 72 CYS A CA 1
ATOM 542 C C . CYS A 1 72 ? -11.731 -11.216 13.711 1.00 62.12 72 CYS A C 1
ATOM 544 O O . CYS A 1 72 ? -11.544 -11.928 12.725 1.00 62.12 72 CYS A O 1
ATOM 546 N N . GLU A 1 73 ? -12.852 -11.286 14.442 1.00 68.88 73 GLU A N 1
ATOM 547 C CA . GLU A 1 73 ? -14.008 -12.122 14.095 1.00 68.88 73 GLU A CA 1
ATOM 548 C C . GLU A 1 73 ? -14.625 -11.699 12.754 1.00 68.88 73 GLU A C 1
ATOM 550 O O . GLU A 1 73 ? -14.886 -12.555 11.907 1.00 68.88 73 GLU A O 1
ATOM 555 N N . ASP A 1 74 ? -14.795 -10.394 12.523 1.00 66.19 74 ASP A N 1
ATOM 556 C CA . ASP A 1 74 ? -15.382 -9.870 11.280 1.00 66.19 74 ASP A CA 1
ATOM 557 C C . ASP A 1 74 ? -14.483 -10.168 10.072 1.00 66.19 74 ASP A C 1
ATOM 559 O O . ASP A 1 74 ? -14.958 -10.541 8.998 1.00 66.19 74 ASP A O 1
ATOM 563 N N . LEU A 1 75 ? -13.160 -10.093 10.258 1.00 62.91 75 LEU A N 1
ATOM 564 C CA . LEU A 1 75 ? -12.185 -10.510 9.244 1.00 62.91 75 LEU A CA 1
ATOM 565 C C . LEU A 1 75 ? -12.269 -12.013 8.957 1.00 62.91 75 LEU A C 1
ATOM 567 O O . LEU A 1 75 ? -12.236 -12.426 7.796 1.00 62.91 75 LEU A O 1
ATOM 571 N N . SER A 1 76 ? -12.420 -12.834 9.998 1.00 63.09 76 SER A N 1
ATOM 572 C CA . SER A 1 76 ? -12.547 -14.286 9.858 1.00 63.09 76 SER A CA 1
ATOM 573 C C . SER A 1 76 ? -13.817 -14.687 9.100 1.00 63.09 76 SER A C 1
ATOM 575 O O . SER A 1 76 ? -13.753 -15.552 8.225 1.00 63.09 76 SER A O 1
ATOM 577 N N . GLN A 1 77 ? -14.947 -14.016 9.353 1.00 65.38 77 GLN A N 1
ATOM 578 C CA . GLN A 1 77 ? -16.205 -14.236 8.623 1.00 65.38 77 GLN A CA 1
ATOM 579 C C . GLN A 1 77 ? -16.106 -13.881 7.134 1.00 65.38 77 GLN A C 1
ATOM 581 O O . GLN A 1 77 ? -16.778 -14.495 6.305 1.00 65.38 77 GLN A O 1
ATOM 586 N N . LEU A 1 78 ? -15.224 -12.946 6.776 1.00 63.53 78 LEU A N 1
ATOM 587 C CA . LEU A 1 78 ? -14.897 -12.605 5.389 1.00 63.53 78 LEU A CA 1
ATOM 588 C C . LEU A 1 78 ? -13.882 -13.574 4.749 1.00 63.53 78 LEU A C 1
ATOM 590 O O . LEU A 1 78 ? -13.435 -13.351 3.623 1.00 63.53 78 LEU A O 1
ATOM 594 N N . GLY A 1 79 ? -13.521 -14.661 5.440 1.00 54.62 79 GLY A N 1
ATOM 595 C CA . GLY A 1 79 ? -12.584 -15.678 4.959 1.00 54.62 79 GLY A CA 1
ATOM 596 C C . GLY A 1 79 ? -11.116 -15.286 5.116 1.00 54.62 79 GLY A C 1
ATOM 597 O O . GLY A 1 79 ? -10.243 -15.896 4.497 1.00 54.62 79 GLY A O 1
ATOM 598 N N . PHE A 1 80 ? -10.831 -14.268 5.929 1.00 60.25 80 PHE A N 1
ATOM 599 C CA . PHE A 1 80 ? -9.483 -13.785 6.171 1.00 60.25 80 PHE A CA 1
ATOM 600 C C . PHE A 1 80 ? -8.869 -14.492 7.386 1.00 60.25 80 PHE A C 1
ATOM 602 O O . PHE A 1 80 ? -9.313 -14.306 8.516 1.00 60.25 80 PHE A O 1
ATOM 609 N N . SER A 1 81 ? -7.839 -15.315 7.174 1.00 56.19 81 SER A N 1
ATOM 610 C CA . SER A 1 81 ? -7.132 -16.016 8.256 1.00 56.19 81 SER A CA 1
ATOM 611 C C . SER A 1 81 ? -5.679 -15.554 8.356 1.00 56.19 81 SER A C 1
ATOM 613 O O . SER A 1 81 ? -4.905 -15.746 7.417 1.00 56.19 81 SER A O 1
ATOM 615 N N . SER A 1 82 ? -5.300 -14.986 9.503 1.00 54.41 82 SER A N 1
ATOM 616 C CA . SER A 1 82 ? -3.903 -14.707 9.859 1.00 54.41 82 SER A CA 1
ATOM 617 C C . SER A 1 82 ? -3.333 -15.861 10.701 1.00 54.41 82 SER A C 1
ATOM 619 O O . SER A 1 82 ? -3.987 -16.271 11.668 1.00 54.41 82 SER A O 1
ATOM 621 N N . PRO A 1 83 ? -2.142 -16.407 10.384 1.00 48.56 83 PRO A N 1
ATOM 622 C CA . PRO A 1 83 ? -1.488 -17.376 11.255 1.00 48.56 83 PRO A CA 1
ATOM 623 C C . PRO A 1 83 ? -1.146 -16.712 12.596 1.00 48.56 83 PRO A C 1
ATOM 625 O O . PRO A 1 83 ? -0.392 -15.745 12.650 1.00 48.56 83 PRO A O 1
ATOM 628 N N . SER A 1 84 ? -1.711 -17.236 13.683 1.00 47.19 84 SER A N 1
ATOM 629 C CA . SER A 1 84 ? -1.531 -16.707 15.040 1.00 47.19 84 SER A CA 1
ATOM 630 C C . SER A 1 84 ? -0.831 -17.745 15.918 1.00 47.19 84 SER A C 1
ATOM 632 O O . SER A 1 84 ? -1.229 -18.910 15.925 1.00 47.19 84 SER A O 1
ATOM 634 N N . THR A 1 85 ? 0.181 -17.327 16.682 1.00 33.25 85 THR A N 1
ATOM 635 C CA . THR A 1 85 ? 0.809 -18.146 17.732 1.00 33.25 85 THR A CA 1
ATOM 636 C C . THR A 1 85 ? 0.342 -17.634 19.088 1.00 33.25 85 THR A C 1
ATOM 638 O O . THR A 1 85 ? 0.644 -16.502 19.458 1.00 33.25 85 THR A O 1
ATOM 641 N N . TYR A 1 86 ? -0.390 -18.465 19.827 1.00 38.28 86 TYR A N 1
ATOM 642 C CA . TYR A 1 86 ? -0.818 -18.162 21.191 1.00 38.28 86 TYR A CA 1
ATOM 643 C C .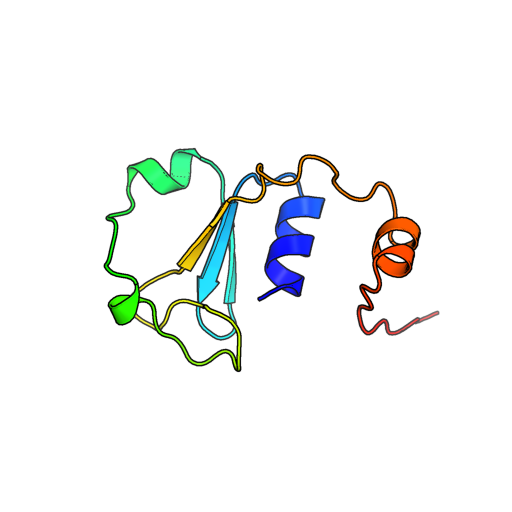 TYR A 1 86 ? 0.307 -18.526 22.163 1.00 38.28 86 TYR A C 1
ATOM 645 O O . TYR A 1 86 ? 0.787 -19.660 22.161 1.00 38.28 86 TYR A O 1
ATOM 653 N N . VAL A 1 87 ? 0.731 -17.567 22.983 1.00 38.56 87 VAL A N 1
ATOM 654 C CA . VAL A 1 87 ? 1.711 -17.764 24.060 1.00 38.56 87 VAL A CA 1
ATOM 655 C C . VAL A 1 87 ? 1.064 -17.423 25.401 1.00 38.56 87 VAL A C 1
ATOM 657 O O . VAL A 1 87 ? 0.192 -16.555 25.452 1.00 38.56 87 VAL A O 1
ATOM 660 N N . THR A 1 88 ? 1.452 -18.148 26.454 1.00 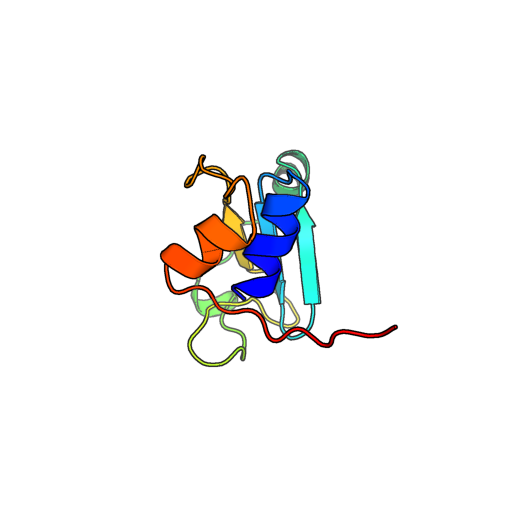44.25 88 THR A N 1
ATOM 661 C CA . THR A 1 88 ? 0.987 -17.953 27.839 1.00 44.25 88 THR A CA 1
ATOM 662 C C . THR A 1 88 ? 1.752 -16.847 28.540 1.00 44.25 88 THR A C 1
ATOM 664 O O . THR A 1 88 ? 2.995 -16.852 28.379 1.00 44.25 88 THR A O 1
#

pLDDT: mean 76.8, std 15.1, range [33.25, 94.31]

Secondary structure (DSSP, 8-state):
-HHHHHHHHHTT-SEEEEETTEEEEE-GGGGGGPPP--GGGG---BTBS----SS-PEEEE-TT-----SSHHHHHHTT---------

Organism: NCBI:txid280406